Protein AF-A0A968BQ19-F1 (afdb_monomer)

Solvent-accessible surface area (backbone atoms only — not comparable to full-atom values): 8759 Å² total; per-residue (Å²): 135,84,82,80,74,86,83,86,81,81,76,82,67,49,75,68,49,48,51,51,51,52,52,53,52,42,74,76,37,59,67,75,55,44,57,36,51,49,51,34,48,45,67,51,70,41,66,41,38,27,48,31,59,51,44,52,52,50,44,53,54,58,71,69,46,81,73,90,48,80,85,48,51,68,55,52,52,53,51,45,52,52,46,51,56,47,19,74,53,42,43,61,70,46,51,57,55,65,37,80,72,44,69,51,83,36,74,59,59,80,44,66,79,84,74,67,28,91,87,70,57,73,50,64,48,68,35,89,46,78,63,56,61,48,55,46,47,67,50,44,52,56,51,35,65,74,73,73

Radius of gyration: 23.96 Å; Cα contacts (8 Å, |Δi|>4): 116; chains: 1; bounding box: 59×28×84 Å

Foldseek 3Di:
DDPPDDPPPDDPQDPVRVVVVVVVVCVVCVVVVVVLVVLLCCLQQPAFAFALLVLVVVLVVVVVDPPPDPVCVVVSVVVSVVSNVCRLQDGLSLVLVVPPLLVRPHPSSVDDRPRARPPDGRNYPYPNDPVVSVVVCVVSVVVSVVND

Secondary structure (DSSP, 8-state):
----------SPPPHHHHHHHHHHHHHH-THHHHHHHHHHHHHHHS-EEE-HHHHHHHHHHHHHS--S-TTSHHHHHHHHHHHHHHHHH-BGGGHHHH-TTT----HHHH--SS---TTSS--EEE--STHHHHHHHHHHHHHHHHH-

Sequence (148 aa):
MDAATREDSARPLGVIGSLAAGFDMLGRHPWLIALPVLIDLLLWLGPRLSVAPLLKQFVALLLAQPTADPTMAPQVAQVTQMLEQLGDQFNLFSLLAALPLLNVPSLLAQHVPGSVSPLDGPRVLSATNVLTPMAWGVVLVPLGLLLG

Structure (mmCIF, N/CA/C/O backbone):
data_AF-A0A968BQ19-F1
#
_entry.id   AF-A0A968BQ19-F1
#
loop_
_atom_site.group_PDB
_atom_site.id
_atom_site.type_symbol
_atom_site.label_atom_id
_atom_site.label_alt_id
_atom_site.label_comp_id
_atom_site.label_asym_id
_atom_site.label_entity_id
_atom_site.label_seq_id
_atom_site.pdbx_PDB_ins_code
_atom_site.Cartn_x
_atom_site.Cartn_y
_atom_site.Cartn_z
_atom_site.occupancy
_atom_site.B_iso_or_equiv
_atom_site.auth_seq_id
_atom_site.auth_comp_id
_atom_site.auth_asym_id
_atom_site.auth_atom_id
_atom_site.pdbx_PDB_model_num
ATOM 1 N N . MET A 1 1 ? 42.573 -7.473 -49.708 1.00 37.41 1 MET A N 1
ATOM 2 C CA . MET A 1 1 ? 41.108 -7.629 -49.560 1.00 37.41 1 MET A CA 1
ATOM 3 C C . MET A 1 1 ? 40.878 -7.789 -48.068 1.00 37.41 1 MET A C 1
ATOM 5 O O . MET A 1 1 ? 40.900 -8.899 -47.558 1.00 37.41 1 MET A O 1
ATOM 9 N N . ASP A 1 2 ? 40.865 -6.656 -47.365 1.00 39.44 2 ASP A N 1
ATOM 10 C CA . ASP A 1 2 ? 40.928 -6.591 -45.904 1.00 39.44 2 ASP A CA 1
ATOM 11 C C . ASP A 1 2 ? 39.547 -6.804 -45.292 1.00 39.44 2 ASP A C 1
ATOM 13 O O . ASP A 1 2 ? 38.672 -5.941 -45.358 1.00 39.44 2 ASP A O 1
ATOM 17 N N . ALA A 1 3 ? 39.363 -7.971 -44.684 1.00 47.31 3 ALA A N 1
ATOM 18 C CA . ALA A 1 3 ? 38.271 -8.245 -43.767 1.00 47.31 3 ALA A CA 1
ATOM 19 C C . ALA A 1 3 ? 38.736 -7.903 -42.343 1.00 47.31 3 ALA A C 1
ATOM 21 O O . ALA A 1 3 ? 39.098 -8.782 -41.565 1.00 47.31 3 ALA A O 1
ATOM 22 N N . ALA A 1 4 ? 38.762 -6.611 -42.009 1.00 47.38 4 ALA A N 1
ATOM 23 C CA . ALA A 1 4 ? 38.895 -6.166 -40.625 1.00 47.38 4 ALA A CA 1
ATOM 24 C C . ALA A 1 4 ? 37.507 -6.203 -39.974 1.00 47.38 4 ALA A C 1
ATOM 26 O O . ALA A 1 4 ? 36.719 -5.256 -40.040 1.00 47.38 4 ALA A O 1
ATOM 27 N N . THR A 1 5 ? 37.188 -7.366 -39.418 1.00 47.88 5 THR A N 1
ATOM 28 C CA . THR A 1 5 ? 36.017 -7.615 -38.581 1.00 47.88 5 THR A CA 1
ATOM 29 C C . THR A 1 5 ? 36.007 -6.622 -37.417 1.00 47.88 5 THR A C 1
ATOM 31 O O . THR A 1 5 ? 37.007 -6.445 -36.727 1.00 47.88 5 THR A O 1
ATOM 34 N N . ARG A 1 6 ? 34.876 -5.939 -37.228 1.00 49.97 6 ARG A N 1
ATOM 35 C CA . ARG A 1 6 ? 34.637 -4.981 -36.145 1.00 49.97 6 ARG A CA 1
ATOM 36 C C . ARG A 1 6 ? 34.673 -5.699 -34.793 1.00 49.97 6 ARG A C 1
ATOM 38 O O . ARG A 1 6 ? 33.674 -6.283 -34.391 1.00 49.97 6 ARG A O 1
ATOM 45 N N . GLU A 1 7 ? 35.795 -5.621 -34.092 1.00 50.03 7 GLU A N 1
ATOM 46 C CA . GLU A 1 7 ? 35.875 -5.927 -32.662 1.00 50.03 7 GLU A CA 1
ATOM 47 C C . GLU A 1 7 ? 35.651 -4.640 -31.854 1.00 50.03 7 GLU A C 1
ATOM 49 O O . GLU A 1 7 ? 36.590 -4.018 -31.372 1.00 50.03 7 GLU A O 1
ATOM 54 N N . ASP A 1 8 ? 34.393 -4.213 -31.724 1.00 52.22 8 ASP A N 1
ATOM 55 C CA . ASP A 1 8 ? 33.992 -3.182 -30.753 1.00 52.22 8 ASP A CA 1
ATOM 56 C C . ASP A 1 8 ? 33.151 -3.837 -29.653 1.00 52.22 8 ASP A C 1
ATOM 58 O O . ASP A 1 8 ? 31.937 -3.671 -29.548 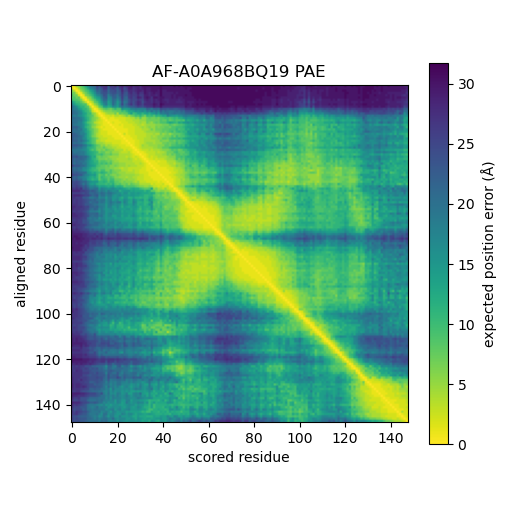1.00 52.22 8 ASP A O 1
ATOM 62 N N . SER A 1 9 ? 33.772 -4.747 -28.906 1.00 56.50 9 SER A N 1
ATOM 63 C CA . SER A 1 9 ? 33.092 -5.524 -27.864 1.00 56.50 9 SER A CA 1
ATOM 64 C C . SER A 1 9 ? 34.042 -5.864 -26.721 1.00 56.50 9 SER A C 1
ATOM 66 O O . SER A 1 9 ? 34.259 -7.035 -26.440 1.00 56.50 9 SER A O 1
ATOM 68 N N . ALA A 1 10 ? 34.638 -4.862 -26.061 1.00 59.47 10 ALA A N 1
ATOM 69 C CA . ALA A 1 10 ? 35.362 -5.117 -24.803 1.00 59.47 10 ALA A CA 1
ATOM 70 C C . ALA A 1 10 ? 35.646 -3.901 -23.896 1.00 59.47 10 ALA A C 1
ATOM 72 O O . ALA A 1 10 ? 36.412 -4.046 -22.944 1.00 59.47 10 ALA A O 1
ATOM 73 N N . ARG A 1 11 ? 35.085 -2.701 -24.120 1.00 65.88 11 ARG A N 1
ATOM 74 C CA . ARG A 1 11 ? 35.199 -1.628 -23.110 1.00 65.88 11 ARG A CA 1
ATOM 75 C C . ARG A 1 11 ? 33.974 -1.682 -22.192 1.00 65.88 11 ARG A C 1
ATOM 77 O O . ARG A 1 11 ? 32.862 -1.556 -22.704 1.00 65.88 11 ARG A O 1
ATOM 84 N N . PRO A 1 12 ? 34.134 -1.861 -20.865 1.00 71.62 12 PRO A N 1
ATOM 85 C CA . PRO A 1 12 ? 32.996 -1.827 -19.957 1.00 71.62 12 PRO A CA 1
ATOM 86 C C . PRO A 1 12 ? 32.291 -0.479 -20.095 1.00 71.62 12 PRO A C 1
ATOM 88 O O . PRO A 1 12 ? 32.932 0.576 -20.086 1.00 71.62 12 PRO A O 1
ATOM 91 N N . LEU A 1 13 ? 30.972 -0.531 -20.279 1.00 78.81 13 LEU A N 1
ATOM 92 C CA . LEU A 1 13 ? 30.135 0.656 -20.384 1.00 78.81 13 LEU A CA 1
ATOM 93 C C . LEU A 1 13 ? 30.355 1.514 -19.134 1.00 78.81 13 LEU A C 1
ATOM 95 O O . LEU A 1 13 ? 30.175 1.051 -18.008 1.00 78.81 13 LEU A O 1
ATOM 99 N N . GLY A 1 14 ? 30.755 2.771 -19.331 1.00 86.38 14 GLY A N 1
ATOM 100 C CA . GLY A 1 14 ? 30.724 3.756 -18.253 1.00 86.38 14 GLY A CA 1
ATOM 101 C C . GLY A 1 14 ? 29.284 3.982 -17.784 1.00 86.38 14 GLY A C 1
ATOM 102 O O . GLY A 1 14 ? 28.342 3.638 -18.491 1.00 86.38 14 GLY A O 1
ATOM 103 N N . VAL A 1 15 ? 29.101 4.612 -16.623 1.00 89.25 15 VAL A N 1
ATOM 104 C CA . VAL A 1 15 ? 27.776 4.810 -15.991 1.00 89.25 15 VAL A CA 1
ATOM 105 C C . VAL A 1 15 ? 26.734 5.418 -16.942 1.00 89.25 15 VAL A C 1
ATOM 107 O O . VAL A 1 15 ? 25.592 4.979 -16.992 1.00 89.25 15 VAL A O 1
ATOM 110 N N . ILE A 1 16 ? 27.123 6.413 -17.743 1.00 88.12 16 ILE A N 1
ATOM 111 C CA . ILE A 1 16 ? 26.217 7.044 -18.716 1.00 88.12 16 ILE A CA 1
ATOM 112 C C . ILE A 1 16 ? 25.908 6.087 -19.875 1.00 88.12 16 ILE A C 1
ATOM 114 O O . ILE A 1 16 ? 24.777 6.034 -20.345 1.00 88.12 16 ILE A O 1
ATOM 118 N N . GLY A 1 17 ? 26.895 5.301 -20.311 1.00 86.19 17 GLY A N 1
ATOM 119 C CA . GLY A 1 17 ? 26.726 4.301 -21.364 1.00 86.19 17 GLY A CA 1
ATOM 120 C C . GLY A 1 17 ? 25.806 3.157 -20.943 1.00 86.19 17 GLY A C 1
ATOM 121 O O . GLY A 1 17 ? 24.986 2.722 -21.745 1.00 86.19 17 GLY A O 1
ATOM 122 N N . SER A 1 18 ? 25.884 2.704 -19.688 1.00 85.50 18 SER A N 1
ATOM 123 C CA . SER A 1 18 ? 24.979 1.672 -19.172 1.00 85.50 18 SER A CA 1
ATOM 124 C C . SER A 1 18 ? 23.547 2.189 -19.024 1.00 85.50 18 SER A C 1
ATOM 126 O O . SER A 1 18 ? 22.613 1.483 -19.397 1.00 85.50 18 SER A O 1
ATOM 128 N N . LEU A 1 19 ? 23.361 3.437 -18.575 1.00 85.62 19 LEU A N 1
ATOM 129 C CA . LEU A 1 19 ? 22.045 4.088 -18.550 1.00 85.62 19 LEU A CA 1
ATOM 130 C C . LEU A 1 19 ? 21.471 4.263 -19.961 1.00 85.62 19 LEU A C 1
ATOM 132 O O . LEU A 1 19 ? 20.328 3.885 -20.203 1.00 85.62 19 LEU A O 1
ATOM 136 N N . ALA A 1 20 ? 22.261 4.785 -20.901 1.00 87.62 20 ALA A N 1
ATOM 137 C CA . ALA A 1 20 ? 21.836 4.974 -22.287 1.00 87.62 20 ALA A CA 1
ATOM 138 C C . ALA A 1 20 ? 21.460 3.643 -22.957 1.00 87.62 20 ALA A C 1
ATOM 140 O O . ALA A 1 20 ? 20.427 3.566 -23.617 1.00 87.62 20 ALA A O 1
ATOM 141 N N . ALA A 1 21 ? 22.244 2.585 -22.730 1.00 85.00 21 ALA A N 1
ATOM 142 C CA . ALA A 1 21 ? 21.933 1.244 -23.219 1.00 85.00 21 ALA A CA 1
ATOM 143 C C . ALA A 1 21 ? 20.641 0.686 -22.597 1.00 85.00 21 ALA A C 1
ATOM 145 O O . ALA A 1 21 ? 19.828 0.091 -23.302 1.00 85.00 21 ALA A O 1
ATOM 146 N N . GLY A 1 22 ? 20.413 0.918 -21.299 1.00 82.62 22 GLY A N 1
ATOM 147 C CA . GLY A 1 22 ? 19.160 0.558 -20.633 1.00 82.62 22 GLY A CA 1
ATOM 148 C C . GLY A 1 22 ? 17.944 1.272 -21.234 1.00 82.62 22 GLY A C 1
ATOM 149 O O . GLY A 1 22 ? 16.927 0.634 -21.497 1.00 82.62 22 GLY A O 1
ATOM 150 N N . PHE A 1 23 ? 18.059 2.572 -21.522 1.00 84.19 23 PHE A N 1
ATOM 151 C CA . PHE A 1 23 ? 17.002 3.346 -22.184 1.00 84.19 23 PHE A CA 1
ATOM 152 C C . PHE A 1 23 ? 16.749 2.901 -23.629 1.00 84.19 23 PHE A C 1
ATOM 154 O O . PHE A 1 23 ? 15.589 2.778 -24.026 1.00 84.19 23 PHE A O 1
ATOM 161 N N . ASP A 1 24 ? 17.800 2.615 -24.402 1.00 87.88 24 ASP A N 1
ATOM 162 C CA . ASP A 1 24 ? 17.659 2.088 -25.766 1.00 87.88 24 ASP A CA 1
ATOM 163 C C . ASP A 1 24 ? 16.949 0.725 -25.759 1.00 87.88 24 ASP A C 1
ATOM 165 O O . ASP A 1 24 ? 16.039 0.464 -26.551 1.00 87.88 24 ASP A O 1
ATOM 169 N N . MET A 1 25 ? 17.283 -0.127 -24.786 1.00 84.81 25 MET A N 1
ATOM 170 C CA . MET A 1 25 ? 16.615 -1.412 -24.596 1.00 84.81 25 MET A CA 1
ATOM 171 C C . MET A 1 25 ? 15.132 -1.251 -24.241 1.00 84.81 25 MET A C 1
ATOM 173 O O . MET A 1 25 ? 14.303 -2.006 -24.759 1.00 84.81 25 MET A O 1
ATOM 177 N N . LEU A 1 26 ? 14.795 -0.244 -23.430 1.00 81.94 26 LEU A N 1
ATOM 178 C CA . LEU A 1 26 ? 13.420 0.101 -23.067 1.00 81.94 26 LEU A CA 1
ATOM 179 C C . LEU A 1 26 ? 12.611 0.589 -24.274 1.00 81.94 26 LEU A C 1
ATOM 181 O O . LEU A 1 26 ? 11.476 0.157 -24.469 1.00 81.94 26 LEU A O 1
ATOM 185 N N . GLY A 1 27 ? 13.211 1.430 -25.123 1.00 83.00 27 GLY A N 1
ATOM 186 C CA . GLY A 1 27 ? 12.584 1.915 -26.356 1.00 83.00 27 GLY A CA 1
ATOM 187 C C . GLY A 1 27 ? 12.285 0.794 -27.356 1.00 83.00 27 GLY A C 1
ATOM 188 O O . GLY A 1 27 ? 11.293 0.851 -28.081 1.00 83.00 27 GLY A O 1
ATOM 189 N N . ARG A 1 28 ? 13.107 -0.260 -27.361 1.00 85.62 28 ARG A N 1
ATOM 190 C CA . ARG A 1 28 ? 12.942 -1.432 -28.238 1.00 85.62 28 ARG A CA 1
ATOM 191 C C . ARG A 1 28 ? 11.970 -2.476 -27.684 1.00 85.62 28 ARG A C 1
ATOM 193 O O . ARG A 1 28 ? 11.446 -3.273 -28.458 1.00 85.62 28 ARG A O 1
ATOM 200 N N . HIS A 1 29 ? 11.711 -2.467 -26.376 1.00 85.31 29 HIS A N 1
ATOM 201 C CA . HIS A 1 29 ? 10.836 -3.428 -25.699 1.00 85.31 29 HIS A CA 1
ATOM 202 C C . HIS A 1 29 ? 9.869 -2.708 -24.745 1.00 85.31 29 HIS A C 1
ATOM 204 O O . HIS A 1 29 ? 9.983 -2.853 -23.526 1.00 85.31 29 HIS A O 1
ATOM 210 N N . PRO A 1 30 ? 8.867 -1.977 -25.269 1.00 81.69 30 PRO A N 1
ATOM 211 C CA . PRO A 1 30 ? 7.904 -1.242 -24.442 1.00 81.69 30 PRO A CA 1
ATOM 212 C C . PRO A 1 30 ? 7.087 -2.152 -2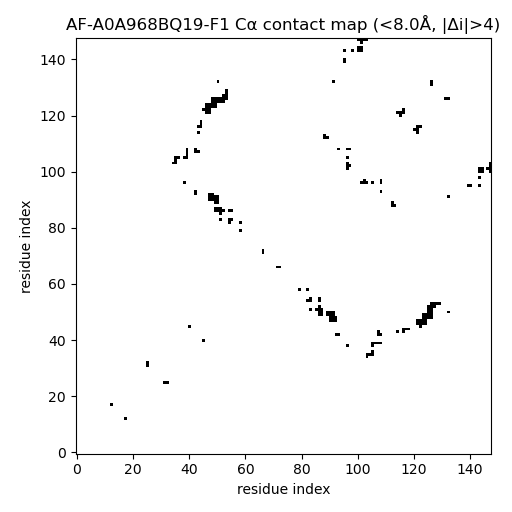3.508 1.00 81.69 30 PRO A C 1
ATOM 214 O O . PRO A 1 30 ? 6.551 -1.700 -22.503 1.00 81.69 30 PRO A O 1
ATOM 217 N N . TRP A 1 31 ? 7.029 -3.4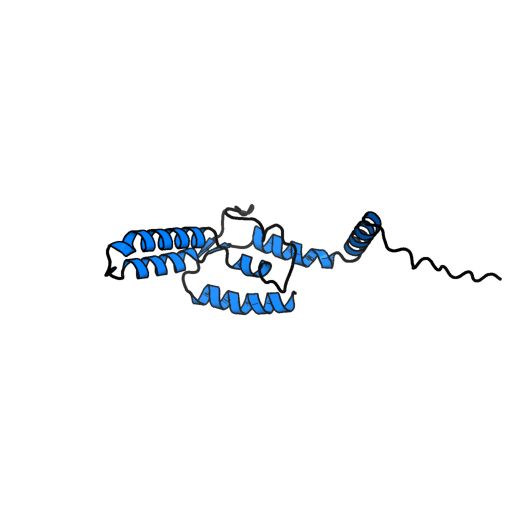54 -23.794 1.00 81.62 31 TRP A N 1
ATOM 218 C CA . TRP A 1 31 ? 6.448 -4.454 -22.897 1.00 81.62 31 TRP A CA 1
ATOM 219 C C . TRP A 1 31 ? 7.123 -4.479 -21.509 1.00 81.62 31 TRP A C 1
ATOM 221 O O . TRP A 1 31 ? 6.437 -4.701 -20.516 1.00 81.62 31 TRP A O 1
ATOM 231 N N . LEU A 1 32 ? 8.423 -4.168 -21.406 1.00 80.19 32 LEU A N 1
ATOM 232 C CA . LEU A 1 32 ? 9.156 -4.172 -20.130 1.00 80.19 32 LEU A CA 1
ATOM 233 C C . LEU A 1 32 ? 8.600 -3.156 -19.117 1.00 80.19 32 LEU A C 1
ATOM 235 O O . LEU A 1 32 ? 8.623 -3.414 -17.918 1.00 80.19 32 LEU A O 1
ATOM 239 N N . ILE A 1 33 ? 8.076 -2.017 -19.587 1.00 80.44 33 ILE A N 1
ATOM 240 C CA . ILE A 1 33 ? 7.417 -1.017 -18.728 1.00 80.44 33 ILE A CA 1
ATOM 241 C C . ILE A 1 33 ? 5.912 -1.245 -18.598 1.00 80.44 33 ILE A C 1
ATOM 243 O O . ILE A 1 33 ? 5.276 -0.647 -17.735 1.00 80.44 33 ILE A O 1
ATOM 247 N N . ALA A 1 34 ? 5.323 -2.098 -19.437 1.00 81.75 34 ALA A N 1
ATOM 248 C CA . ALA A 1 34 ? 3.883 -2.312 -19.433 1.00 81.75 34 ALA A CA 1
ATOM 249 C C . ALA A 1 34 ? 3.409 -2.929 -18.111 1.00 81.75 34 ALA A C 1
ATOM 251 O O . ALA A 1 34 ? 2.369 -2.526 -17.601 1.00 81.75 34 ALA A O 1
ATOM 252 N N . LEU A 1 35 ? 4.186 -3.849 -17.528 1.00 77.75 35 LEU A N 1
ATOM 253 C CA . LEU A 1 35 ? 3.862 -4.478 -16.246 1.00 77.75 35 LEU A CA 1
ATOM 254 C C . LEU A 1 35 ? 3.825 -3.475 -15.070 1.00 77.75 35 LEU A C 1
ATOM 256 O O . LEU A 1 35 ? 2.770 -3.387 -14.436 1.00 77.75 35 LEU A O 1
ATOM 260 N N . PRO A 1 36 ? 4.887 -2.685 -14.777 1.00 76.38 36 PRO A N 1
ATOM 261 C CA . PRO A 1 36 ? 4.832 -1.672 -13.718 1.00 76.38 36 PRO A CA 1
ATOM 262 C C . PRO A 1 36 ? 3.735 -0.637 -13.957 1.00 76.38 36 PRO A C 1
ATOM 264 O O . PRO A 1 36 ? 2.989 -0.328 -13.034 1.00 76.38 36 PRO A O 1
ATOM 267 N N . VAL A 1 37 ? 3.562 -0.172 -15.199 1.00 82.06 37 VAL A N 1
ATOM 268 C CA . VAL A 1 37 ? 2.518 0.805 -15.542 1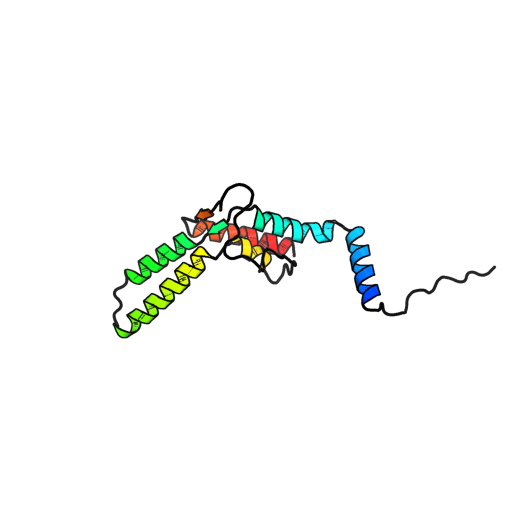.00 82.06 37 VAL A CA 1
ATOM 269 C C . VAL A 1 37 ? 1.117 0.231 -15.331 1.00 82.06 37 VAL A C 1
ATOM 271 O O . VAL A 1 37 ? 0.240 0.933 -14.833 1.00 82.06 37 VAL A O 1
ATOM 274 N N . LEU A 1 38 ? 0.882 -1.037 -15.673 1.00 81.69 38 LEU A N 1
ATOM 275 C CA . LEU A 1 38 ? -0.408 -1.688 -15.454 1.00 81.69 38 LEU A CA 1
ATOM 276 C C . LEU A 1 38 ? -0.715 -1.830 -13.960 1.00 81.69 38 LEU A C 1
ATOM 278 O O . LEU A 1 38 ? -1.848 -1.581 -13.551 1.00 81.69 38 LEU A O 1
ATOM 282 N N . ILE A 1 39 ? 0.282 -2.194 -13.149 1.00 76.00 39 ILE A N 1
ATOM 283 C CA . ILE A 1 39 ? 0.141 -2.260 -11.690 1.00 76.00 39 ILE A CA 1
ATOM 284 C C . ILE A 1 39 ? -0.113 -0.865 -11.117 1.00 76.00 39 ILE A C 1
ATOM 286 O O . ILE A 1 39 ? -1.022 -0.713 -10.307 1.00 76.00 39 ILE A O 1
ATOM 290 N N . ASP A 1 40 ? 0.607 0.159 -11.573 1.00 77.31 40 ASP A N 1
ATOM 291 C CA . ASP A 1 40 ? 0.377 1.541 -11.150 1.00 77.31 40 ASP A CA 1
ATOM 292 C C . ASP A 1 40 ? -1.040 2.004 -11.520 1.00 77.31 40 ASP A C 1
ATOM 294 O O . ASP A 1 40 ? -1.750 2.536 -10.671 1.00 77.31 40 ASP A O 1
ATOM 298 N N . LEU A 1 41 ? -1.515 1.731 -12.738 1.00 77.50 41 LEU A N 1
ATOM 299 C CA . LEU A 1 41 ? -2.889 2.042 -13.150 1.00 77.50 41 LEU A CA 1
ATOM 300 C C . LEU A 1 41 ? -3.928 1.275 -12.326 1.00 77.50 41 LEU A C 1
ATOM 302 O O . LEU A 1 41 ? -4.945 1.852 -11.942 1.00 77.50 41 LEU A O 1
ATOM 306 N N . LEU A 1 42 ? -3.676 0.000 -12.021 1.00 75.81 42 LEU A N 1
ATOM 307 C CA . LEU A 1 42 ? -4.550 -0.809 -11.175 1.00 75.81 42 LEU A CA 1
ATOM 308 C C . LEU A 1 42 ? -4.592 -0.272 -9.740 1.00 75.81 42 LEU A C 1
ATOM 310 O O . LEU A 1 42 ? -5.663 -0.219 -9.146 1.00 75.81 42 LEU A O 1
ATOM 314 N N . LEU A 1 43 ? -3.460 0.153 -9.180 1.00 73.31 43 LEU A N 1
ATOM 315 C CA . LEU A 1 43 ? -3.395 0.730 -7.835 1.00 73.31 43 LEU A CA 1
ATOM 316 C C . LEU A 1 43 ? -3.976 2.150 -7.778 1.00 73.31 43 LEU A C 1
ATOM 318 O O . LEU A 1 43 ? -4.507 2.552 -6.742 1.00 73.31 43 LEU A O 1
ATOM 322 N N . TRP A 1 44 ? -3.895 2.904 -8.875 1.00 73.44 44 TRP A N 1
ATOM 323 C CA . TRP A 1 44 ? -4.379 4.283 -8.958 1.00 73.44 44 TRP A CA 1
ATOM 324 C C . TRP A 1 44 ? -5.877 4.391 -9.250 1.00 73.44 44 TRP A C 1
ATOM 326 O O . TRP A 1 44 ? -6.587 5.211 -8.659 1.00 73.44 44 TRP A O 1
ATOM 336 N N . LEU A 1 45 ? -6.358 3.574 -10.188 1.00 69.00 45 LEU A N 1
ATOM 337 C CA . LEU A 1 45 ? -7.735 3.589 -10.676 1.00 69.00 45 LEU A CA 1
ATOM 338 C C . LEU A 1 45 ? -8.596 2.484 -10.062 1.00 69.00 45 LEU A C 1
ATOM 340 O O . LEU A 1 45 ? -9.824 2.546 -10.122 1.00 69.00 45 LEU A O 1
ATOM 344 N N . GLY A 1 46 ? -7.964 1.452 -9.508 1.00 67.94 46 GLY A N 1
ATOM 345 C CA . GLY A 1 46 ? -8.666 0.316 -8.940 1.00 67.94 46 GLY A CA 1
ATOM 346 C C . GLY A 1 46 ? -9.413 0.668 -7.654 1.00 67.94 46 GLY A C 1
ATOM 347 O O . GLY A 1 46 ? -9.032 1.584 -6.918 1.00 67.94 46 GLY A O 1
ATOM 348 N N . PRO A 1 47 ? -10.490 -0.077 -7.354 1.00 64.81 47 PRO A N 1
ATOM 349 C CA . PRO A 1 47 ? -11.200 0.077 -6.099 1.00 64.81 47 PRO A CA 1
ATOM 350 C C . PRO A 1 47 ? -10.273 -0.272 -4.933 1.00 64.81 47 PRO A C 1
ATOM 352 O O . PRO A 1 47 ? -9.567 -1.281 -4.956 1.00 64.81 47 PRO A O 1
ATOM 355 N N . ARG A 1 48 ? -10.296 0.538 -3.876 1.00 66.81 48 ARG A N 1
ATOM 356 C CA . ARG A 1 48 ? -9.569 0.233 -2.642 1.00 66.81 48 ARG A CA 1
ATOM 357 C C . ARG A 1 48 ? -10.319 -0.874 -1.908 1.00 66.81 48 ARG A C 1
ATOM 359 O O . ARG A 1 48 ? -11.449 -0.658 -1.474 1.00 66.81 48 ARG A O 1
ATOM 366 N N . LEU A 1 49 ? -9.707 -2.047 -1.758 1.00 69.12 49 LEU A N 1
ATOM 367 C CA . LEU A 1 49 ? -10.272 -3.117 -0.936 1.00 69.12 49 LEU A CA 1
ATOM 368 C C . LEU A 1 49 ? -9.777 -2.923 0.500 1.00 69.12 49 LEU A C 1
ATOM 370 O O . LEU A 1 49 ? -8.622 -3.225 0.812 1.00 69.12 49 LEU A O 1
ATOM 374 N N . SER A 1 50 ? -10.643 -2.368 1.350 1.00 70.69 50 SER A N 1
ATOM 375 C CA . SER A 1 50 ? -10.309 -2.078 2.748 1.00 70.69 50 SER A CA 1
ATOM 376 C C . SER A 1 50 ? -10.664 -3.254 3.659 1.00 70.69 50 SER A C 1
ATOM 378 O O . SER A 1 50 ? -11.758 -3.823 3.579 1.00 70.69 50 SER A O 1
ATOM 380 N N . VAL A 1 51 ? -9.736 -3.577 4.563 1.00 71.88 51 VAL A N 1
ATOM 381 C CA . VAL A 1 51 ? -9.925 -4.517 5.682 1.00 71.88 51 VAL A CA 1
ATOM 382 C C . VAL A 1 51 ? -10.426 -3.836 6.956 1.00 71.88 51 VAL A C 1
ATOM 384 O O . VAL A 1 51 ? -10.688 -4.526 7.940 1.00 71.88 51 VAL A O 1
ATOM 387 N N . ALA A 1 52 ? -10.627 -2.512 6.944 1.00 74.00 52 ALA A N 1
ATOM 388 C CA . ALA A 1 52 ? -11.163 -1.757 8.077 1.00 74.00 52 ALA A CA 1
ATOM 389 C C . ALA A 1 52 ? -12.429 -2.370 8.709 1.00 74.00 52 ALA A C 1
ATOM 391 O O . ALA A 1 52 ? -12.487 -2.413 9.936 1.00 74.00 52 ALA A O 1
ATOM 392 N N . PRO A 1 53 ? -13.423 -2.893 7.955 1.00 73.50 53 PRO A N 1
ATOM 393 C CA . PRO A 1 53 ? -14.609 -3.502 8.564 1.00 73.50 53 PRO A CA 1
ATOM 394 C C . PRO A 1 53 ? -14.263 -4.736 9.405 1.00 73.50 53 PRO A C 1
ATOM 396 O O . PRO A 1 53 ? -14.804 -4.914 10.493 1.00 73.50 53 PRO A O 1
ATOM 399 N N . LEU A 1 54 ? -13.327 -5.558 8.922 1.00 76.12 54 LEU A N 1
ATOM 400 C CA . LEU A 1 54 ? -12.882 -6.775 9.599 1.00 76.12 54 LEU A CA 1
ATOM 401 C C . LEU A 1 54 ? -12.069 -6.441 10.849 1.00 76.12 54 LEU A C 1
ATOM 403 O O . LEU A 1 54 ? -12.279 -7.046 11.898 1.00 76.12 54 LEU A O 1
ATOM 407 N N . LEU A 1 55 ? -11.182 -5.444 10.761 1.00 80.25 55 LEU A N 1
ATOM 408 C CA . LEU A 1 55 ? -10.414 -4.981 11.916 1.00 80.25 55 LEU A CA 1
ATOM 409 C C . LEU A 1 55 ? -11.322 -4.329 12.963 1.00 80.25 55 LEU A C 1
ATOM 411 O O . LEU A 1 55 ? -11.163 -4.618 14.143 1.00 80.25 55 LEU A O 1
ATOM 415 N N . LYS A 1 56 ? -12.323 -3.536 12.559 1.00 81.19 56 LYS A N 1
ATOM 416 C CA . LYS A 1 56 ? -13.327 -2.976 13.482 1.00 81.19 56 LYS A CA 1
ATOM 417 C C . LYS A 1 56 ? -14.126 -4.069 14.182 1.00 81.19 56 LYS A C 1
ATOM 419 O O . LYS A 1 56 ? -14.346 -3.987 15.386 1.00 81.19 56 LYS A O 1
ATOM 424 N N . GLN A 1 57 ? -14.520 -5.114 13.457 1.00 81.50 57 GLN A N 1
ATOM 425 C CA . GLN A 1 57 ? -15.202 -6.260 14.054 1.00 81.50 57 GLN A CA 1
ATOM 426 C C . GLN A 1 57 ? -14.292 -7.011 15.038 1.00 81.50 57 GLN A C 1
ATOM 428 O O . GLN A 1 57 ? -14.744 -7.404 16.111 1.00 81.50 57 GLN A O 1
ATOM 433 N N . PHE A 1 58 ? -13.005 -7.157 14.719 1.00 82.31 58 PHE A N 1
ATOM 434 C CA . PHE A 1 58 ? -12.016 -7.750 15.619 1.00 82.31 58 PHE A CA 1
ATOM 435 C C . PHE A 1 58 ? -11.788 -6.906 16.883 1.00 82.31 58 PHE A C 1
ATOM 437 O O . PHE A 1 58 ? -11.803 -7.443 17.988 1.00 82.31 58 PHE A O 1
ATOM 444 N N . VAL A 1 59 ? -11.651 -5.585 16.742 1.00 84.44 59 VAL A N 1
ATOM 445 C CA . VAL A 1 59 ? -11.550 -4.638 17.865 1.00 84.44 59 VAL A CA 1
ATOM 446 C C . VAL A 1 59 ? -12.794 -4.712 18.750 1.00 84.44 59 VAL A C 1
ATOM 448 O O . VAL A 1 59 ? -12.670 -4.792 19.969 1.00 84.44 59 VAL A O 1
ATOM 451 N N . ALA A 1 60 ? -13.989 -4.766 18.156 1.00 83.81 60 ALA A N 1
ATOM 452 C CA . ALA A 1 60 ? -15.237 -4.910 18.901 1.00 83.81 60 ALA A CA 1
ATOM 453 C C . ALA A 1 60 ? -15.285 -6.217 19.710 1.00 83.81 60 ALA A C 1
ATOM 455 O O . ALA A 1 60 ? -15.723 -6.209 20.858 1.00 83.81 60 ALA A O 1
ATOM 456 N N . LEU A 1 61 ? -14.791 -7.328 19.150 1.00 84.25 61 LEU A N 1
ATOM 457 C CA . LEU A 1 61 ? -14.665 -8.595 19.878 1.00 84.25 61 LEU A CA 1
ATOM 458 C C . LEU A 1 61 ? -13.649 -8.503 21.020 1.00 84.25 61 LEU A C 1
ATOM 460 O O . LEU A 1 61 ? -13.905 -9.045 22.093 1.00 84.25 61 LEU A O 1
ATOM 464 N N . LEU A 1 62 ? -12.527 -7.812 20.807 1.00 82.88 62 LEU A N 1
ATOM 465 C CA . LEU A 1 62 ? -11.477 -7.635 21.808 1.00 82.88 62 LEU A CA 1
ATOM 466 C C . LEU A 1 62 ? -11.958 -6.786 22.994 1.00 82.88 62 LEU A C 1
ATOM 468 O O . LEU A 1 62 ? -11.693 -7.133 24.140 1.00 82.88 62 LEU A O 1
ATOM 472 N N . LEU A 1 63 ? -12.712 -5.718 22.724 1.00 82.94 63 LEU A N 1
ATOM 473 C CA . LEU A 1 63 ? -13.312 -4.852 23.745 1.00 82.94 63 LEU A CA 1
ATOM 474 C C . LEU A 1 63 ? -14.509 -5.500 24.456 1.00 82.94 63 LEU A C 1
ATOM 476 O O . LEU A 1 63 ? -14.822 -5.134 25.585 1.00 82.94 63 LEU A O 1
ATOM 480 N N . ALA A 1 64 ? -15.178 -6.463 23.815 1.00 82.12 64 ALA A N 1
ATOM 481 C CA . ALA A 1 64 ? -16.244 -7.246 24.436 1.00 82.12 64 ALA A CA 1
ATOM 482 C C . ALA A 1 64 ? -15.716 -8.296 25.432 1.00 82.12 64 ALA A C 1
ATOM 484 O O . ALA A 1 64 ? -16.497 -8.827 26.224 1.00 82.12 64 ALA A O 1
ATOM 485 N N . GLN A 1 65 ? -14.413 -8.607 25.408 1.00 78.31 65 GLN A N 1
ATOM 486 C CA . GLN A 1 65 ? -13.792 -9.449 26.426 1.00 78.31 65 GLN A CA 1
ATOM 487 C C . GLN A 1 65 ? -13.577 -8.623 27.702 1.00 78.31 65 GLN A C 1
ATOM 489 O O . GLN A 1 65 ? -12.957 -7.559 27.641 1.00 78.31 65 GLN A O 1
ATOM 494 N N . PRO A 1 66 ? -14.033 -9.090 28.876 1.00 67.75 66 PRO A N 1
ATOM 495 C CA . PRO A 1 66 ? -13.710 -8.426 30.129 1.00 67.75 66 PRO A CA 1
ATOM 496 C C . PRO A 1 66 ? -12.194 -8.477 30.354 1.00 67.75 66 PRO A C 1
ATOM 498 O O . PRO A 1 66 ? -11.617 -9.546 30.558 1.00 67.75 66 PRO A O 1
ATOM 501 N N . THR A 1 67 ? -11.534 -7.318 30.316 1.00 67.19 67 THR A N 1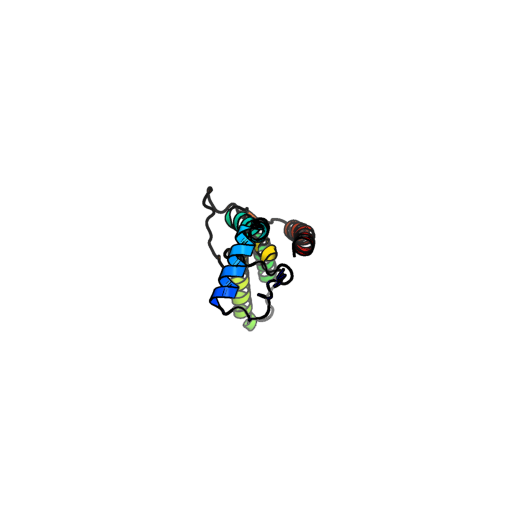
ATOM 502 C CA . THR A 1 67 ? -10.120 -7.201 30.682 1.00 67.19 67 THR A CA 1
ATOM 503 C C . THR A 1 67 ? -9.980 -7.515 32.168 1.00 67.19 67 THR A C 1
ATOM 505 O O . THR A 1 67 ? -10.388 -6.719 33.011 1.00 67.19 67 THR A O 1
ATOM 508 N N . ALA A 1 68 ? -9.431 -8.690 32.485 1.00 62.00 68 ALA A N 1
ATOM 509 C CA . ALA A 1 68 ? -9.267 -9.162 33.860 1.00 62.00 68 ALA A CA 1
ATOM 510 C C . ALA A 1 68 ? -8.282 -8.309 34.684 1.00 62.00 68 ALA A C 1
ATOM 512 O O . ALA A 1 68 ? -8.33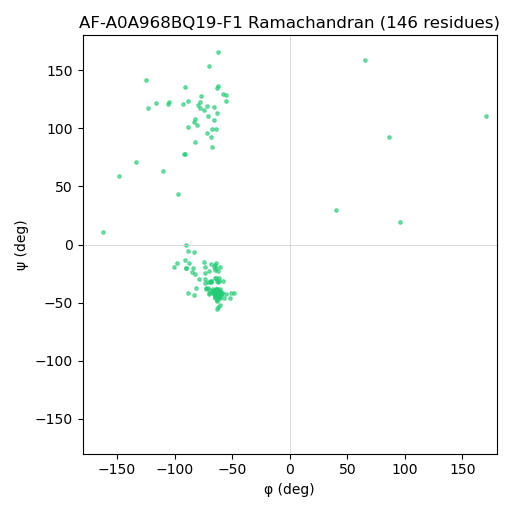2 -8.343 35.911 1.00 62.00 68 ALA A O 1
ATOM 513 N N . ASP A 1 69 ? -7.413 -7.536 34.021 1.00 76.62 69 ASP A N 1
ATOM 514 C CA . ASP A 1 69 ? -6.384 -6.710 34.649 1.00 76.62 69 ASP A CA 1
ATOM 515 C C . ASP A 1 69 ? -6.518 -5.225 34.232 1.00 76.62 69 ASP A C 1
ATOM 517 O O . ASP A 1 69 ? -6.359 -4.899 33.049 1.00 76.62 69 ASP A O 1
ATOM 521 N N . PRO A 1 70 ? -6.786 -4.297 35.173 1.00 74.31 70 PRO A N 1
ATOM 522 C CA . PRO A 1 70 ? -6.900 -2.865 34.885 1.00 74.31 7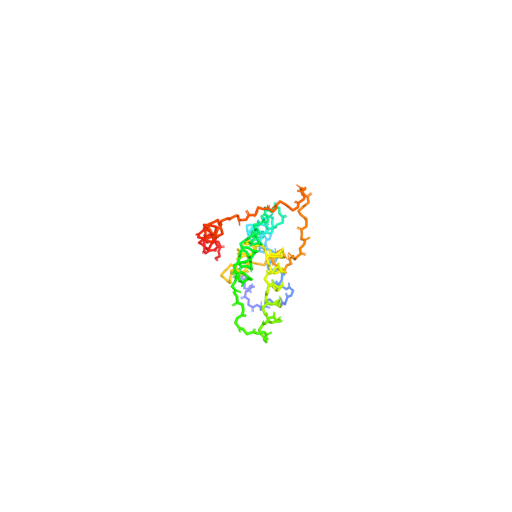0 PRO A CA 1
ATOM 523 C C . PRO A 1 70 ? -5.585 -2.227 34.407 1.00 74.31 70 PRO A C 1
ATOM 525 O O . PRO A 1 70 ? -5.619 -1.156 33.800 1.00 74.31 70 PRO A O 1
ATOM 528 N N . THR A 1 71 ? -4.432 -2.869 34.619 1.00 81.62 71 THR A N 1
ATOM 529 C CA . THR A 1 71 ? -3.139 -2.387 34.100 1.00 81.62 71 THR A CA 1
ATOM 530 C C . THR A 1 71 ? -2.985 -2.592 32.588 1.00 81.62 71 THR A C 1
ATOM 532 O O . THR A 1 71 ? -2.201 -1.888 31.949 1.00 81.62 71 THR A O 1
ATOM 535 N N . MET A 1 72 ? -3.773 -3.494 31.991 1.00 79.19 72 MET A N 1
ATOM 536 C CA . MET A 1 72 ? -3.760 -3.782 30.551 1.00 79.19 72 MET A CA 1
ATOM 537 C C . MET A 1 72 ? -4.682 -2.867 29.735 1.00 79.19 72 MET A C 1
ATOM 539 O O . MET A 1 72 ? -4.522 -2.765 28.519 1.00 79.19 72 MET A O 1
ATOM 543 N N . ALA A 1 73 ? -5.612 -2.155 30.377 1.00 79.56 73 ALA A N 1
ATOM 544 C CA . ALA A 1 73 ? -6.544 -1.247 29.707 1.00 79.56 73 ALA A CA 1
ATOM 545 C C . ALA A 1 73 ? -5.871 -0.215 28.766 1.00 79.56 73 ALA A C 1
ATOM 547 O O . ALA A 1 73 ? -6.316 -0.089 27.621 1.00 79.56 73 ALA A O 1
ATOM 548 N N . PRO A 1 74 ? -4.781 0.488 29.154 1.00 84.00 74 PRO A N 1
ATOM 549 C CA . PRO A 1 74 ? -4.112 1.424 28.246 1.00 84.00 74 PRO A CA 1
ATOM 550 C C . PRO A 1 74 ? -3.405 0.730 27.072 1.00 84.00 74 PRO A C 1
ATOM 552 O O . PRO A 1 74 ? -3.345 1.287 25.978 1.00 84.00 74 PRO A O 1
ATOM 555 N N . GLN A 1 75 ? -2.901 -0.492 27.269 1.00 84.62 75 GLN A N 1
ATOM 556 C CA . GLN A 1 75 ? -2.235 -1.262 26.212 1.00 84.62 75 GLN A CA 1
ATOM 557 C C . GLN A 1 75 ? -3.245 -1.735 25.166 1.00 84.62 75 GLN A C 1
ATOM 559 O O . GLN A 1 75 ? -2.996 -1.603 23.969 1.00 84.62 75 GLN A O 1
ATOM 564 N N . VAL A 1 76 ? -4.411 -2.222 25.606 1.00 84.62 76 VAL A N 1
ATOM 565 C CA . VAL A 1 76 ? -5.506 -2.608 24.707 1.00 84.62 76 VAL A CA 1
ATOM 566 C C . VAL A 1 76 ? -5.969 -1.402 23.893 1.00 84.62 76 VAL A C 1
ATOM 568 O O . VAL A 1 76 ? -6.052 -1.506 22.672 1.00 84.62 76 VAL A O 1
ATOM 571 N N . ALA A 1 77 ? -6.169 -0.240 24.526 1.00 84.19 77 ALA A N 1
ATOM 572 C CA . ALA A 1 77 ? -6.547 0.987 23.823 1.00 84.19 77 ALA A CA 1
ATOM 573 C C . ALA A 1 77 ? -5.528 1.369 22.730 1.00 84.19 77 ALA A C 1
ATOM 575 O O . ALA A 1 77 ? -5.904 1.629 21.584 1.00 84.19 77 ALA A O 1
ATOM 576 N N . GLN A 1 78 ? -4.232 1.313 23.046 1.00 87.56 78 GLN A N 1
ATOM 577 C CA . GLN A 1 78 ? -3.170 1.600 22.081 1.00 87.56 78 GLN A CA 1
ATOM 578 C C . GLN A 1 78 ? -3.168 0.616 20.900 1.00 87.56 78 GLN A C 1
ATOM 580 O O . GLN A 1 78 ? -3.056 1.039 19.749 1.00 87.56 78 GLN A O 1
ATOM 585 N N . VAL A 1 79 ? -3.336 -0.684 21.162 1.00 86.50 79 VAL A N 1
ATOM 586 C CA . VAL A 1 79 ? -3.415 -1.712 20.111 1.00 86.50 79 VAL A CA 1
ATOM 587 C C . VAL A 1 79 ? -4.643 -1.498 19.228 1.00 86.50 79 VAL A C 1
ATOM 589 O O . VAL A 1 79 ? -4.527 -1.568 18.005 1.00 86.50 79 VAL A O 1
ATOM 592 N N . THR A 1 80 ? -5.804 -1.189 19.813 1.00 85.06 80 THR A N 1
ATOM 593 C CA . THR A 1 80 ? -7.025 -0.923 19.037 1.00 85.06 80 THR A CA 1
ATOM 594 C C . THR A 1 80 ? -6.868 0.295 18.130 1.00 85.06 80 THR A C 1
ATOM 596 O O . THR A 1 80 ? -7.207 0.213 16.953 1.00 85.06 80 THR A O 1
ATOM 599 N N . GLN A 1 81 ? -6.246 1.372 18.619 1.00 85.50 81 GLN A N 1
ATOM 600 C CA . GLN A 1 81 ? -5.989 2.571 17.822 1.00 85.50 81 GLN A CA 1
ATOM 601 C C . GLN A 1 81 ? -5.006 2.295 16.674 1.00 85.50 81 GLN A C 1
ATOM 603 O O . GLN A 1 81 ? -5.225 2.751 15.553 1.00 85.50 81 GLN A O 1
ATOM 608 N N . MET A 1 82 ? -3.957 1.503 16.917 1.00 84.38 82 MET A N 1
ATOM 609 C CA . MET A 1 82 ? -3.040 1.069 15.858 1.00 84.38 82 MET A CA 1
ATOM 610 C C . MET A 1 82 ? -3.749 0.216 14.799 1.00 84.38 82 MET A C 1
ATOM 612 O O . MET A 1 82 ? -3.507 0.401 13.608 1.00 84.38 82 MET A O 1
ATOM 616 N N . LEU A 1 83 ? -4.635 -0.698 15.209 1.00 81.12 83 LEU A N 1
ATOM 617 C CA . LEU A 1 83 ? -5.423 -1.522 14.288 1.00 81.12 83 LEU A CA 1
ATOM 618 C C . LEU A 1 83 ? -6.396 -0.680 13.456 1.00 81.12 83 LEU A C 1
ATOM 620 O O . LEU A 1 83 ? -6.515 -0.908 12.255 1.00 81.12 83 LEU A O 1
ATOM 624 N N . GLU A 1 84 ? -7.066 0.302 14.054 1.00 80.94 84 GLU A N 1
ATOM 625 C CA . GLU A 1 84 ? -7.957 1.211 13.325 1.00 80.94 84 GLU A CA 1
ATOM 626 C C . GLU A 1 84 ? -7.190 2.043 12.294 1.00 80.94 84 GLU A C 1
ATOM 628 O O . GLU A 1 84 ? -7.565 2.065 11.120 1.00 80.94 84 GLU A O 1
ATOM 633 N N . GLN A 1 85 ? -6.061 2.633 12.697 1.00 80.00 85 GLN A N 1
ATOM 634 C CA . GLN A 1 85 ? -5.181 3.368 11.787 1.00 80.00 85 GLN A CA 1
ATOM 635 C C . GLN A 1 85 ? -4.678 2.477 10.646 1.00 80.00 85 GLN A C 1
ATOM 637 O O . GLN A 1 85 ? -4.673 2.897 9.489 1.00 80.00 85 GLN A O 1
ATOM 642 N N . LEU A 1 86 ? -4.308 1.228 10.949 1.00 78.44 86 LEU A N 1
ATOM 643 C CA . LEU A 1 86 ? -3.871 0.263 9.947 1.00 78.44 86 LEU A CA 1
ATOM 644 C C . LEU A 1 86 ? -5.006 -0.098 8.977 1.00 78.44 86 LEU A C 1
ATOM 646 O O . LEU A 1 86 ? -4.786 -0.124 7.770 1.00 78.44 86 LEU A O 1
ATOM 650 N N . GLY A 1 87 ? -6.216 -0.343 9.477 1.00 74.00 87 GLY A N 1
ATOM 651 C CA . GLY A 1 87 ? -7.373 -0.697 8.653 1.00 74.00 87 GLY A CA 1
ATOM 652 C C . GLY A 1 87 ? -7.782 0.406 7.676 1.00 74.00 87 GLY A C 1
ATOM 653 O O . GLY A 1 87 ? -8.125 0.107 6.528 1.00 74.00 87 GLY A O 1
ATOM 654 N N . ASP A 1 88 ? -7.705 1.665 8.108 1.00 72.00 88 ASP A N 1
ATOM 655 C CA . ASP A 1 88 ? -8.069 2.823 7.286 1.00 72.00 88 ASP A CA 1
ATOM 656 C C . ASP A 1 88 ? -7.022 3.124 6.200 1.00 72.00 88 ASP A C 1
ATOM 658 O O . ASP A 1 88 ? -7.367 3.542 5.090 1.00 72.00 88 ASP A O 1
ATOM 662 N N . GLN A 1 89 ? -5.739 2.876 6.479 1.00 70.44 89 GLN A N 1
ATOM 663 C CA . GLN A 1 89 ? -4.659 3.162 5.529 1.00 70.44 89 GLN A CA 1
ATOM 664 C C . GLN A 1 89 ? -4.332 1.993 4.583 1.00 70.44 89 GLN A C 1
ATOM 666 O O . GLN A 1 89 ? -3.750 2.222 3.520 1.00 70.44 89 GLN A O 1
ATOM 671 N N . PHE A 1 90 ? -4.701 0.756 4.931 1.00 70.94 90 PHE A N 1
ATOM 672 C CA . PHE A 1 90 ? -4.277 -0.442 4.203 1.00 70.94 90 PHE A CA 1
ATOM 673 C C . PHE A 1 90 ? -5.214 -0.815 3.043 1.00 70.94 90 PHE A C 1
ATOM 675 O O . PHE A 1 90 ? -6.406 -1.069 3.227 1.00 70.94 90 PHE A O 1
ATOM 682 N N . ASN A 1 91 ? -4.649 -0.908 1.835 1.00 75.00 91 ASN A N 1
ATOM 683 C CA . ASN A 1 91 ? -5.308 -1.457 0.651 1.00 75.00 91 ASN A CA 1
ATOM 684 C C . ASN A 1 91 ? -4.746 -2.853 0.360 1.00 75.00 91 ASN A C 1
ATOM 686 O O . ASN A 1 91 ? -3.548 -3.000 0.128 1.00 75.00 91 ASN A O 1
ATOM 690 N N . LEU A 1 92 ? -5.599 -3.878 0.319 1.00 73.69 92 LEU A N 1
ATOM 691 C CA . LEU A 1 92 ? -5.148 -5.249 0.053 1.00 73.69 92 LEU A CA 1
ATOM 692 C C . LEU A 1 92 ? -4.485 -5.420 -1.313 1.00 73.69 92 LEU A C 1
ATOM 694 O O . LEU A 1 92 ? -3.573 -6.231 -1.440 1.00 73.69 92 LEU A O 1
ATOM 698 N N . PHE A 1 93 ? -4.892 -4.647 -2.322 1.00 70.19 93 PHE A N 1
ATOM 699 C CA . PHE A 1 93 ? -4.256 -4.706 -3.640 1.00 70.19 93 PHE A CA 1
ATOM 700 C C . PHE A 1 93 ? -2.793 -4.252 -3.615 1.00 70.19 93 PHE A C 1
ATOM 702 O O . PHE A 1 93 ? -2.015 -4.685 -4.459 1.00 70.19 93 PHE A O 1
ATOM 709 N N . SER A 1 94 ? -2.372 -3.470 -2.615 1.00 70.00 94 SER A N 1
ATOM 710 C CA . SER A 1 94 ? -0.963 -3.105 -2.434 1.00 70.00 94 SER A CA 1
ATOM 711 C C . SER A 1 94 ? -0.072 -4.317 -2.131 1.00 70.00 94 SER A C 1
ATOM 713 O O . SER A 1 94 ? 1.128 -4.261 -2.389 1.00 70.00 94 SER A O 1
ATOM 715 N N . LEU A 1 95 ? -0.640 -5.441 -1.667 1.00 71.81 95 LEU A N 1
ATOM 716 C CA . LEU A 1 95 ? 0.108 -6.691 -1.508 1.00 71.81 95 LEU A CA 1
ATOM 717 C C . LEU A 1 95 ? 0.659 -7.211 -2.837 1.00 71.81 95 LEU A C 1
ATOM 719 O O . LEU A 1 95 ? 1.717 -7.825 -2.836 1.00 71.81 95 LEU A O 1
ATOM 723 N N . LEU A 1 96 ? -0.001 -6.925 -3.965 1.00 70.50 96 LEU A N 1
ATOM 724 C CA . LEU A 1 96 ? 0.468 -7.354 -5.284 1.00 70.50 96 LEU A CA 1
ATOM 725 C C . LEU A 1 96 ? 1.841 -6.780 -5.623 1.00 70.50 96 LEU A C 1
ATOM 727 O O . LEU A 1 96 ? 2.681 -7.472 -6.184 1.00 70.50 96 LEU A O 1
ATOM 731 N N . ALA A 1 97 ? 2.074 -5.530 -5.234 1.00 67.56 97 ALA A N 1
ATOM 732 C CA . ALA A 1 97 ? 3.329 -4.841 -5.482 1.00 67.56 97 ALA A CA 1
ATOM 733 C C . ALA A 1 97 ? 4.359 -5.026 -4.354 1.00 67.56 97 ALA A C 1
ATOM 735 O O . ALA A 1 97 ? 5.551 -4.848 -4.580 1.00 67.56 97 ALA A O 1
ATOM 736 N N . ALA A 1 98 ? 3.919 -5.405 -3.149 1.00 64.56 98 ALA A N 1
ATOM 737 C CA . ALA A 1 98 ? 4.800 -5.702 -2.018 1.00 64.56 98 ALA A CA 1
ATOM 738 C C . ALA A 1 98 ? 5.362 -7.137 -2.035 1.00 64.56 98 ALA A C 1
ATOM 740 O O . ALA A 1 98 ? 6.195 -7.476 -1.193 1.00 64.56 98 ALA A O 1
ATOM 741 N N . LEU A 1 99 ? 4.911 -7.994 -2.961 1.00 67.62 99 LEU A N 1
ATOM 742 C CA . LEU A 1 99 ? 5.438 -9.347 -3.105 1.00 67.62 99 LEU A CA 1
ATOM 743 C C . LEU A 1 99 ? 6.912 -9.282 -3.554 1.00 67.62 99 LEU A C 1
ATOM 745 O O . LEU A 1 99 ? 7.192 -8.804 -4.656 1.00 67.62 99 LEU A O 1
ATOM 749 N N . PRO A 1 100 ? 7.860 -9.798 -2.746 1.00 58.12 100 PRO A N 1
ATOM 750 C CA . PRO A 1 100 ? 9.299 -9.659 -2.993 1.00 58.12 100 PRO A CA 1
ATOM 751 C C . PRO A 1 100 ? 9.771 -10.354 -4.277 1.00 58.12 100 PRO A C 1
ATOM 753 O O . PRO A 1 100 ? 10.856 -10.063 -4.765 1.00 58.12 100 PRO A O 1
ATOM 756 N N . LEU A 1 101 ? 8.953 -11.255 -4.828 1.00 58.03 101 LEU A N 1
ATOM 757 C CA . LEU A 1 101 ? 9.223 -11.946 -6.086 1.00 58.03 101 LEU A CA 1
ATOM 758 C C . LEU A 1 101 ? 8.926 -11.082 -7.315 1.00 58.03 101 LEU A C 1
ATOM 760 O O . LEU A 1 101 ? 9.608 -11.239 -8.318 1.00 58.03 101 LEU A O 1
ATOM 764 N N . LEU A 1 102 ? 7.964 -10.152 -7.240 1.00 58.19 102 LEU A N 1
ATOM 765 C CA . LEU A 1 102 ? 7.652 -9.282 -8.375 1.00 58.19 102 LEU A CA 1
ATOM 766 C C . LEU A 1 102 ? 8.761 -8.241 -8.574 1.00 58.19 102 LEU A C 1
ATOM 768 O O . LEU A 1 102 ? 9.081 -7.900 -9.705 1.00 58.19 102 LEU A O 1
ATOM 772 N N . ASN A 1 103 ? 9.334 -7.719 -7.477 1.00 59.47 103 ASN A N 1
ATOM 773 C CA . ASN A 1 103 ? 10.336 -6.639 -7.457 1.00 59.47 103 ASN A CA 1
ATOM 774 C C . ASN A 1 103 ? 10.051 -5.519 -8.483 1.00 59.47 103 ASN A C 1
ATOM 776 O O . ASN A 1 103 ? 10.966 -4.895 -9.027 1.00 59.47 103 ASN A O 1
ATOM 780 N N . VAL A 1 104 ? 8.765 -5.296 -8.780 1.00 60.78 104 VAL A N 1
ATOM 781 C CA . VAL A 1 104 ? 8.331 -4.368 -9.814 1.00 60.78 104 VAL A CA 1
ATOM 782 C C . VAL A 1 104 ? 8.464 -2.974 -9.222 1.00 60.78 104 VAL A C 1
ATOM 784 O O . VAL A 1 104 ? 7.860 -2.703 -8.179 1.00 60.78 104 VAL A O 1
ATOM 787 N N . PRO A 1 105 ? 9.237 -2.076 -9.851 1.00 61.97 105 PRO A N 1
ATOM 788 C CA . PRO A 1 105 ? 9.329 -0.699 -9.405 1.00 61.97 105 PRO A CA 1
ATOM 789 C C . PRO A 1 105 ? 7.981 -0.017 -9.672 1.00 61.97 105 PRO A C 1
ATOM 791 O O . PRO A 1 105 ? 7.733 0.476 -10.766 1.00 61.97 105 PRO A O 1
ATOM 794 N N . SER A 1 106 ? 7.093 -0.033 -8.678 1.00 64.62 106 SER A N 1
ATOM 795 C CA . SER A 1 106 ? 5.818 0.685 -8.693 1.00 64.62 106 SER A CA 1
ATOM 796 C C . SER A 1 106 ? 5.922 1.895 -7.774 1.00 64.62 106 SER A C 1
ATOM 798 O O . SER A 1 106 ? 6.180 1.775 -6.571 1.00 64.62 106 SER A O 1
ATOM 800 N N . LEU A 1 107 ? 5.717 3.078 -8.350 1.00 64.25 107 LEU A N 1
ATOM 801 C CA . LEU A 1 107 ? 5.763 4.336 -7.603 1.00 64.25 107 LEU A CA 1
ATOM 802 C C . LEU A 1 107 ? 4.550 4.466 -6.670 1.00 64.25 107 LEU A C 1
ATOM 804 O O . LEU A 1 107 ? 4.671 5.013 -5.571 1.00 64.25 107 LEU A O 1
ATOM 808 N N . LEU A 1 108 ? 3.402 3.911 -7.074 1.00 64.81 108 LEU A N 1
ATOM 809 C CA . LEU A 1 108 ? 2.152 3.944 -6.306 1.00 64.81 108 LEU A CA 1
ATOM 810 C C . LEU A 1 108 ? 1.996 2.784 -5.314 1.00 64.81 108 LEU A C 1
ATOM 812 O O . LEU A 1 108 ? 1.051 2.755 -4.529 1.00 64.81 108 LEU A O 1
ATOM 816 N N . ALA A 1 109 ? 2.916 1.822 -5.318 1.00 60.22 109 ALA A N 1
ATOM 817 C CA . ALA A 1 109 ? 3.018 0.829 -4.256 1.00 60.22 109 ALA A CA 1
ATOM 818 C C . ALA A 1 109 ? 3.771 1.368 -3.037 1.00 60.22 109 ALA A C 1
ATOM 820 O O . ALA A 1 109 ? 3.417 1.058 -1.900 1.00 60.22 109 ALA A O 1
ATOM 821 N N . GLN A 1 110 ? 4.808 2.178 -3.272 1.00 58.84 110 GLN A N 1
ATOM 822 C CA . GLN A 1 110 ? 5.630 2.761 -2.206 1.00 58.84 110 GLN A CA 1
ATOM 823 C C . GLN A 1 110 ? 5.001 4.011 -1.585 1.00 58.84 110 GLN A C 1
ATOM 825 O O . GLN A 1 110 ? 5.258 4.319 -0.423 1.00 58.84 110 GLN A O 1
ATOM 830 N N . HIS A 1 111 ? 4.153 4.713 -2.332 1.00 55.62 111 HIS A N 1
ATOM 831 C CA . HIS A 1 111 ? 3.290 5.764 -1.813 1.00 55.62 111 HIS A CA 1
ATOM 832 C C . HIS A 1 111 ? 1.840 5.323 -1.994 1.00 55.62 111 HIS A C 1
ATOM 834 O O 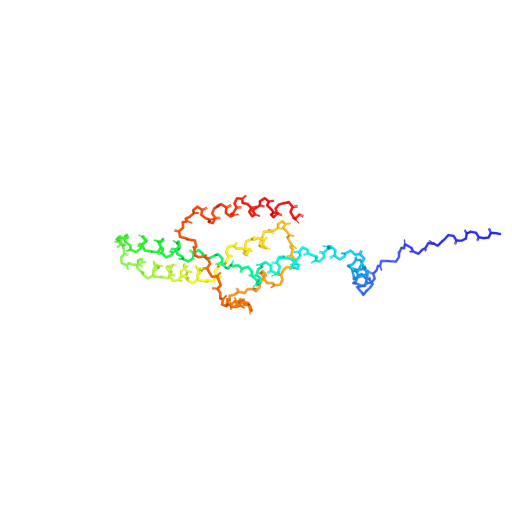. HIS A 1 111 ? 1.421 5.088 -3.113 1.00 55.62 111 HIS A O 1
ATOM 840 N N . VAL A 1 112 ? 1.047 5.237 -0.925 1.00 54.38 112 VAL A N 1
ATOM 841 C CA . VAL A 1 112 ? 0.033 6.267 -0.652 1.00 54.38 112 VAL A CA 1
ATOM 842 C C . VAL A 1 112 ? -0.920 5.839 0.498 1.00 54.38 112 VAL A C 1
ATOM 844 O O . VAL A 1 112 ? -1.856 5.050 0.301 1.00 54.38 112 VAL A O 1
ATOM 847 N N . PRO A 1 113 ? -0.828 6.510 1.660 1.00 47.75 113 PRO A N 1
ATOM 848 C CA . PRO A 1 113 ? -1.978 6.815 2.509 1.00 47.75 113 PRO A CA 1
ATOM 849 C C . PRO A 1 113 ? -2.757 8.007 1.905 1.00 47.75 113 PRO A C 1
ATOM 851 O O . PRO A 1 113 ? -2.209 9.098 1.785 1.00 47.75 113 PRO A O 1
ATOM 854 N N . GLY A 1 114 ? -4.021 7.816 1.499 1.00 54.69 114 GLY A N 1
ATOM 855 C CA . GLY A 1 114 ? -4.918 8.920 1.096 1.00 54.69 114 GLY A CA 1
ATOM 856 C C . GLY A 1 114 ? -5.044 9.265 -0.401 1.00 54.69 114 GLY A C 1
ATOM 857 O O . GLY A 1 114 ? -5.491 10.363 -0.722 1.00 54.69 114 GLY A O 1
ATOM 858 N N . SER A 1 115 ? -4.692 8.371 -1.334 1.00 55.91 115 SER A N 1
ATOM 859 C CA . SER A 1 115 ? -4.818 8.618 -2.781 1.00 55.91 115 SER A CA 1
ATOM 860 C C . SER A 1 115 ? -6.286 8.613 -3.163 1.00 55.91 115 SER A C 1
ATOM 862 O O . SER A 1 115 ? -6.947 7.574 -3.135 1.00 55.91 115 SER A O 1
ATOM 864 N N . VAL A 1 116 ? -6.788 9.789 -3.521 1.00 56.84 116 VAL A N 1
ATOM 865 C CA . VAL A 1 116 ? -8.113 9.962 -4.105 1.00 56.84 116 VAL A CA 1
ATOM 866 C C . VAL A 1 116 ? -8.004 9.596 -5.583 1.00 56.84 116 VAL A C 1
ATOM 868 O O . VAL A 1 116 ? -7.199 10.182 -6.307 1.00 56.84 116 VAL A O 1
ATOM 871 N N . SER A 1 117 ? -8.768 8.593 -6.021 1.00 60.22 117 SER A N 1
ATOM 872 C CA . SER A 1 117 ? -8.821 8.233 -7.438 1.00 60.22 117 SER A CA 1
ATOM 873 C C . SER A 1 117 ? -9.389 9.416 -8.239 1.00 60.22 117 SER A C 1
ATOM 875 O O . SER A 1 117 ? -10.384 10.006 -7.807 1.00 60.22 117 SER A O 1
ATOM 877 N N . PRO A 1 118 ? -8.792 9.789 -9.386 1.00 58.91 118 PRO A N 1
ATOM 878 C CA . PRO A 1 118 ? -9.232 10.946 -10.170 1.00 58.91 118 PRO A CA 1
ATOM 879 C C . PRO A 1 118 ? -10.610 10.757 -10.830 1.00 58.91 118 PRO A C 1
ATOM 881 O O . PRO A 1 118 ? -11.221 11.739 -11.241 1.00 58.91 118 PRO A O 1
ATOM 884 N N . LEU A 1 119 ? -11.110 9.519 -10.933 1.00 58.97 119 LEU A N 1
ATOM 885 C CA . LEU A 1 119 ? -12.376 9.168 -11.594 1.00 58.97 119 LEU A CA 1
ATOM 886 C C . LEU A 1 119 ? -13.559 9.027 -10.620 1.00 58.97 119 LEU A C 1
ATOM 888 O O . LEU A 1 119 ? -14.371 8.122 -10.786 1.00 58.97 119 LEU A O 1
ATOM 892 N N . ASP A 1 120 ? -13.681 9.951 -9.664 1.00 47.16 120 ASP A N 1
ATOM 893 C CA . ASP A 1 120 ? -14.803 10.062 -8.713 1.00 47.16 120 ASP A CA 1
ATOM 894 C C . ASP A 1 120 ? -14.666 9.197 -7.442 1.00 47.16 120 ASP A C 1
ATOM 896 O O . ASP A 1 120 ? -15.068 8.033 -7.389 1.00 47.16 120 ASP A O 1
ATOM 900 N N . GLY A 1 121 ? -14.099 9.820 -6.399 1.00 60.31 121 GLY A N 1
ATOM 901 C CA . GLY A 1 121 ? -14.093 9.363 -5.006 1.00 60.31 121 GLY A CA 1
ATOM 902 C C . GLY A 1 121 ? -13.316 8.067 -4.715 1.00 60.31 121 GLY A C 1
ATOM 903 O O . GLY A 1 121 ? -13.057 7.246 -5.594 1.00 60.31 121 GLY A O 1
ATOM 904 N N . PRO A 1 122 ? -12.913 7.822 -3.455 1.00 54.97 122 PRO A N 1
ATOM 905 C CA . PRO A 1 122 ? -12.362 6.529 -3.081 1.00 54.97 122 PRO A CA 1
ATOM 906 C C . PRO A 1 122 ? -13.483 5.483 -3.169 1.00 54.97 122 PRO A C 1
ATOM 908 O O . PRO A 1 122 ? -14.305 5.362 -2.262 1.00 54.97 122 PRO A O 1
ATOM 911 N N . ARG A 1 123 ? -13.535 4.710 -4.263 1.00 55.25 123 ARG A N 1
ATOM 912 C CA . ARG A 1 123 ? -14.368 3.500 -4.342 1.00 55.25 123 ARG A CA 1
ATOM 913 C C . ARG A 1 123 ? -13.803 2.463 -3.379 1.00 55.25 123 ARG A C 1
ATOM 915 O O . ARG A 1 123 ? -12.990 1.621 -3.758 1.00 55.25 123 ARG A O 1
ATOM 922 N N . VAL A 1 124 ? -14.195 2.575 -2.114 1.00 60.69 124 VAL A N 1
ATOM 923 C CA . VAL A 1 124 ? -13.831 1.625 -1.068 1.00 60.69 124 VAL A CA 1
ATOM 924 C C . VAL A 1 124 ? -14.799 0.456 -1.148 1.00 60.69 124 VAL A C 1
ATOM 926 O O . VAL A 1 124 ? -15.965 0.563 -0.770 1.00 60.69 124 VAL A O 1
ATOM 929 N N . LEU A 1 125 ?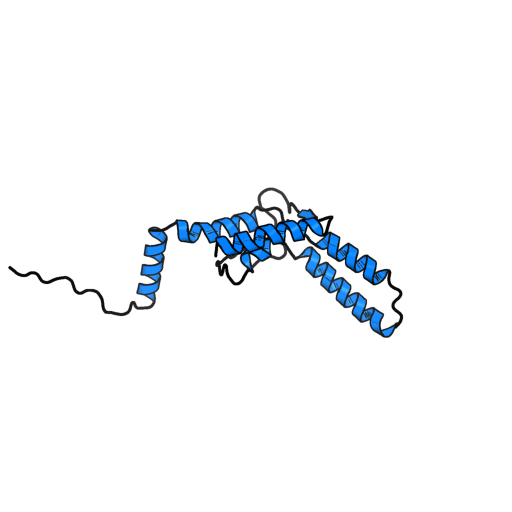 -14.315 -0.670 -1.659 1.00 63.34 125 LEU A N 1
ATOM 930 C CA . LEU A 1 125 ? -15.009 -1.937 -1.504 1.00 63.34 125 LEU A CA 1
ATOM 931 C C . LEU A 1 125 ? -14.661 -2.447 -0.106 1.00 63.34 125 LEU A C 1
ATOM 933 O O . LEU A 1 125 ? -13.552 -2.905 0.163 1.00 63.34 125 LEU A O 1
ATOM 937 N N . SER A 1 126 ? -15.604 -2.299 0.813 1.00 62.12 126 SER A N 1
ATOM 938 C CA . SER A 1 126 ? -15.474 -2.831 2.163 1.00 62.12 126 SER A CA 1
ATOM 939 C C . SER A 1 126 ? -15.603 -4.348 2.115 1.00 62.12 126 SER A C 1
ATOM 941 O O . SER A 1 126 ? -16.644 -4.875 1.717 1.00 62.12 126 SER A O 1
ATOM 943 N N . ALA A 1 127 ? -14.561 -5.066 2.530 1.00 61.12 127 ALA A N 1
ATOM 944 C CA . ALA A 1 127 ? -14.667 -6.504 2.717 1.00 61.12 127 ALA A CA 1
ATOM 945 C C . ALA A 1 127 ? -15.518 -6.782 3.965 1.00 61.12 127 ALA A C 1
ATOM 947 O O . ALA A 1 127 ? -15.022 -6.749 5.086 1.00 61.12 127 ALA A O 1
ATOM 948 N N . THR A 1 128 ? -16.813 -7.036 3.779 1.00 58.72 128 THR A N 1
ATOM 949 C CA . THR A 1 128 ? -17.724 -7.390 4.883 1.00 58.72 128 THR A CA 1
ATOM 950 C C . THR A 1 128 ? -17.433 -8.786 5.447 1.00 58.72 128 THR A C 1
ATOM 952 O O . THR A 1 128 ? -17.744 -9.054 6.599 1.00 58.72 128 THR A O 1
ATOM 955 N N . ASN A 1 129 ? -16.794 -9.661 4.660 1.00 67.50 129 ASN A N 1
ATOM 956 C CA . ASN A 1 129 ? -16.495 -11.046 5.026 1.00 67.50 129 ASN A CA 1
ATOM 957 C C . ASN A 1 129 ? -14.996 -11.342 4.891 1.00 67.50 129 ASN A C 1
ATOM 959 O O . ASN A 1 129 ? -14.378 -10.948 3.903 1.00 67.50 129 ASN A O 1
ATOM 963 N N . VAL A 1 130 ? -14.442 -12.125 5.826 1.00 63.34 130 VAL A N 1
ATOM 964 C CA . VAL A 1 130 ? -13.036 -12.593 5.822 1.00 63.34 130 VAL A CA 1
ATOM 965 C C . VAL A 1 130 ? -12.712 -13.468 4.602 1.00 63.34 130 VAL A C 1
ATOM 967 O O . VAL A 1 130 ? -11.566 -13.539 4.168 1.00 63.34 130 VAL A O 1
ATOM 970 N N . LEU A 1 131 ? -13.721 -14.083 3.979 1.00 73.44 131 LEU A N 1
ATOM 971 C CA . LEU A 1 131 ? -13.525 -14.871 2.762 1.00 73.44 131 LEU A CA 1
ATOM 972 C C . LEU A 1 131 ? -13.143 -14.012 1.553 1.00 73.44 131 LEU A C 1
ATOM 974 O O . LEU A 1 131 ? -12.385 -14.478 0.713 1.00 73.44 131 LEU A O 1
ATOM 978 N N . THR A 1 132 ? -13.628 -12.773 1.457 1.00 70.81 132 THR A N 1
ATOM 979 C CA . THR A 1 132 ? -13.324 -11.881 0.330 1.00 70.81 132 THR A CA 1
ATOM 980 C C . THR A 1 132 ? -11.822 -11.595 0.200 1.00 70.81 132 THR A C 1
ATOM 982 O O . THR A 1 132 ? -11.280 -11.825 -0.881 1.00 70.81 132 THR A O 1
ATOM 985 N N . PRO A 1 133 ? -11.101 -11.154 1.251 1.00 67.00 133 PRO A N 1
ATOM 986 C CA . PRO A 1 133 ? -9.664 -10.938 1.155 1.00 67.00 133 PRO A CA 1
ATOM 987 C C . PRO A 1 133 ? -8.878 -12.244 1.004 1.00 67.00 133 PRO A C 1
ATOM 989 O O . PRO A 1 133 ? -7.870 -12.245 0.307 1.00 67.00 133 PRO A O 1
ATOM 992 N N . MET A 1 134 ? -9.345 -13.362 1.578 1.00 73.50 134 MET A N 1
ATOM 993 C CA . MET A 1 134 ? -8.729 -14.680 1.362 1.00 73.50 134 MET A CA 1
ATOM 994 C C . MET A 1 134 ? -8.845 -15.134 -0.095 1.00 73.50 134 MET A C 1
ATOM 996 O O . MET A 1 134 ? -7.853 -15.561 -0.674 1.00 73.50 134 MET A O 1
ATOM 1000 N N . ALA A 1 135 ? -10.024 -15.004 -0.704 1.00 79.50 135 ALA A N 1
ATOM 1001 C CA . ALA A 1 135 ? -10.246 -15.344 -2.106 1.00 79.50 135 ALA A CA 1
ATOM 1002 C C . ALA A 1 135 ? -9.372 -14.485 -3.027 1.00 79.50 135 ALA A C 1
ATOM 1004 O O . ALA A 1 135 ? -8.728 -15.015 -3.930 1.00 79.50 135 ALA A O 1
ATOM 1005 N N . TRP A 1 136 ? -9.279 -13.179 -2.751 1.00 75.00 136 TRP A N 1
ATOM 1006 C CA . TRP A 1 136 ? -8.344 -12.313 -3.462 1.00 75.00 136 TRP A CA 1
ATOM 1007 C C . TRP A 1 136 ? -6.900 -12.746 -3.232 1.00 75.00 136 TRP A C 1
ATOM 1009 O O . TRP A 1 136 ? -6.191 -12.910 -4.209 1.00 75.00 136 TRP A O 1
ATOM 1019 N N . GLY A 1 137 ? -6.468 -13.036 -2.004 1.00 73.31 137 GLY A N 1
ATOM 1020 C CA . GLY A 1 137 ? -5.120 -13.548 -1.732 1.00 73.31 137 GLY A CA 1
ATOM 1021 C C . GLY A 1 137 ? -4.785 -14.816 -2.526 1.00 73.31 137 GLY A C 1
ATOM 1022 O O . GLY A 1 137 ? -3.716 -14.897 -3.125 1.00 73.31 137 GLY A O 1
ATOM 1023 N N . VAL A 1 138 ? -5.723 -15.763 -2.617 1.00 79.38 138 VAL A N 1
ATOM 1024 C CA . VAL A 1 138 ? -5.569 -17.008 -3.390 1.00 79.38 138 VAL A CA 1
ATOM 1025 C C . VAL A 1 138 ? -5.427 -16.754 -4.891 1.00 79.38 138 VAL A C 1
ATOM 1027 O O . VAL A 1 138 ? -4.777 -17.543 -5.560 1.00 79.38 138 VAL A O 1
ATOM 1030 N N . VAL A 1 139 ? -5.991 -15.672 -5.430 1.00 77.69 139 VAL A N 1
ATOM 1031 C CA . VAL A 1 139 ? -5.844 -15.304 -6.851 1.00 77.69 139 VAL A CA 1
ATOM 1032 C C . VAL A 1 139 ? -4.607 -14.434 -7.078 1.00 77.69 139 VAL A C 1
ATOM 1034 O O . VAL A 1 139 ? -3.863 -14.626 -8.034 1.00 77.69 139 VAL A O 1
ATOM 1037 N N . LEU A 1 140 ? -4.368 -13.486 -6.182 1.00 71.75 140 LEU A N 1
ATOM 1038 C CA . LEU A 1 140 ? -3.345 -12.455 -6.284 1.00 71.75 140 LEU A CA 1
ATOM 1039 C C . LEU A 1 140 ? -1.935 -13.010 -6.071 1.00 71.75 140 LEU A C 1
ATOM 1041 O O . LEU A 1 140 ? -1.020 -12.611 -6.783 1.00 71.75 140 LEU A O 1
ATOM 1045 N N . VAL A 1 141 ? -1.757 -13.957 -5.145 1.00 74.12 141 VAL A N 1
ATOM 1046 C CA . VAL A 1 141 ? -0.464 -14.616 -4.905 1.00 74.12 141 VAL A CA 1
ATOM 1047 C C . VAL A 1 141 ? 0.029 -15.390 -6.134 1.00 74.12 141 VAL A C 1
ATOM 1049 O O . VAL A 1 141 ? 1.144 -15.114 -6.572 1.00 74.12 141 VAL A O 1
ATOM 1052 N N . PRO A 1 142 ? -0.742 -16.317 -6.740 1.00 74.00 142 PRO A N 1
ATOM 1053 C CA . PRO A 1 142 ? -0.289 -17.020 -7.936 1.00 74.00 142 PRO A CA 1
ATOM 1054 C C . PRO A 1 142 ? -0.214 -16.101 -9.151 1.00 74.00 142 PRO A C 1
ATOM 1056 O O . PRO A 1 142 ? 0.675 -16.284 -9.972 1.00 74.00 142 PRO A O 1
ATOM 1059 N N . LEU A 1 143 ? -1.085 -15.093 -9.266 1.00 71.06 143 LEU A N 1
ATOM 1060 C CA . LEU A 1 143 ? -0.977 -14.114 -10.345 1.00 71.06 143 LEU A CA 1
ATOM 1061 C C . LEU A 1 143 ? 0.325 -13.309 -10.236 1.00 71.06 143 LEU A C 1
ATOM 1063 O O . LEU A 1 143 ? 1.005 -13.123 -11.237 1.00 71.06 143 LEU A O 1
ATOM 1067 N N . GLY A 1 144 ? 0.709 -12.902 -9.024 1.00 61.94 144 GLY A N 1
ATOM 1068 C CA . GLY A 1 144 ? 2.024 -12.325 -8.765 1.00 61.94 144 GLY A CA 1
ATOM 1069 C C . GLY A 1 144 ? 3.154 -13.311 -9.074 1.00 61.94 144 GLY A C 1
ATOM 1070 O O . GLY A 1 144 ? 4.122 -12.947 -9.719 1.00 61.94 144 GLY A O 1
ATOM 1071 N N . LEU A 1 145 ? 3.012 -14.585 -8.708 1.00 66.00 145 LEU A N 1
ATOM 1072 C CA . LEU A 1 145 ? 4.023 -15.609 -8.997 1.00 66.00 145 LEU A CA 1
ATOM 1073 C C . LEU A 1 145 ? 4.207 -15.892 -10.502 1.00 66.00 145 LEU A C 1
ATOM 1075 O O . LEU A 1 145 ? 5.273 -16.330 -10.908 1.00 66.00 145 LEU A O 1
ATOM 1079 N N . LEU A 1 146 ? 3.161 -15.705 -11.311 1.00 66.25 146 LEU A N 1
ATOM 1080 C CA . LEU A 1 146 ? 3.199 -15.889 -12.767 1.00 66.25 146 LEU A CA 1
ATOM 1081 C C . LEU A 1 146 ? 3.710 -14.648 -13.513 1.00 66.25 146 LEU A C 1
ATOM 1083 O O . LEU A 1 146 ? 4.134 -14.767 -14.661 1.00 66.25 146 LEU A O 1
ATOM 1087 N N . LEU A 1 147 ? 3.593 -13.467 -12.899 1.00 58.81 147 LEU A N 1
ATOM 1088 C CA . LEU A 1 147 ? 3.981 -12.180 -13.483 1.00 58.81 147 LEU A CA 1
ATOM 1089 C C . LEU A 1 147 ? 5.373 -11.698 -13.042 1.00 58.81 147 LEU A C 1
ATOM 1091 O O . LEU A 1 147 ? 5.893 -10.778 -13.672 1.00 58.81 147 LEU A O 1
ATOM 1095 N N . GLY A 1 148 ? 5.937 -12.267 -11.973 1.00 52.69 148 GLY A N 1
ATOM 1096 C CA . GLY A 1 148 ? 7.327 -12.068 -11.538 1.00 52.69 148 GLY A CA 1
ATOM 1097 C C . GLY A 1 148 ? 8.250 -13.122 -12.122 1.00 52.69 148 GLY A C 1
ATOM 1098 O O . GLY A 1 148 ? 9.395 -12.759 -12.464 1.00 52.69 148 GLY A O 1
#

pLDDT: mean 71.25, std 11.63, range [37.41, 89.25]

Mean predicted aligned error: 14.02 Å